Protein AF-A0AAJ2J8I1-F1 (afdb_monomer)

Mean predicted aligned error: 12.03 Å

Solvent-accessible surface area (backbone atoms only — not comparable to full-atom values): 6433 Å² total; per-residue (Å²): 124,68,70,64,57,55,54,53,50,53,53,54,57,55,61,65,72,69,63,78,75,75,51,70,78,44,76,58,86,53,35,39,31,32,63,45,83,71,53,98,85,51,92,49,52,41,30,42,34,42,30,44,58,49,92,84,27,85,51,64,50,68,69,57,45,51,52,52,53,49,53,50,46,60,71,72,70,52,66,63,51,79,46,80,50,77,46,76,47,75,49,58,100,87,48,98,59,70,46,56,32,39,35,35,43,34,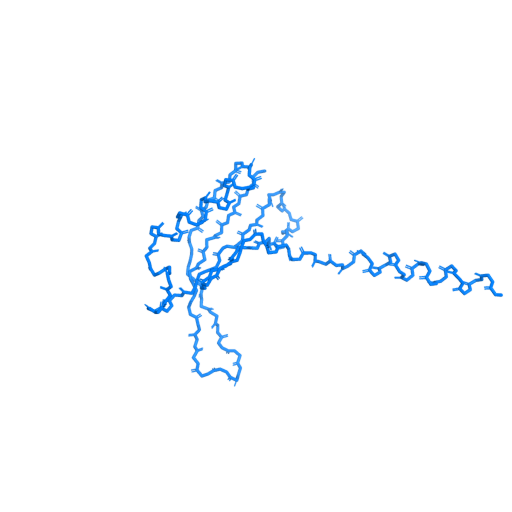46,25,107

Structure (mmCIF, N/CA/C/O backbone):
data_AF-A0AAJ2J8I1-F1
#
_entry.id   AF-A0AAJ2J8I1-F1
#
loop_
_atom_site.group_PDB
_atom_site.id
_atom_site.type_symbol
_atom_site.label_atom_id
_atom_site.label_alt_id
_atom_site.label_comp_id
_atom_site.label_asym_id
_atom_site.label_entity_id
_atom_site.label_seq_id
_atom_site.pdbx_PDB_ins_code
_atom_site.Cartn_x
_atom_site.Cartn_y
_atom_site.Cartn_z
_atom_site.occupancy
_atom_site.B_iso_or_equiv
_atom_site.auth_seq_id
_atom_site.auth_comp_id
_atom_site.auth_asym_id
_atom_site.auth_atom_id
_atom_site.pdbx_PDB_model_num
ATOM 1 N N . MET A 1 1 ? -11.818 -43.213 30.204 1.00 50.81 1 MET A N 1
ATOM 2 C CA . MET A 1 1 ? -12.010 -42.719 28.814 1.00 50.81 1 MET A CA 1
ATOM 3 C C . MET A 1 1 ? -12.586 -41.298 28.697 1.00 50.81 1 MET A C 1
ATOM 5 O O . MET A 1 1 ? -12.440 -40.713 27.634 1.00 50.81 1 MET A O 1
ATOM 9 N N . LYS A 1 2 ? -13.192 -40.701 29.741 1.00 48.00 2 LYS A N 1
ATOM 10 C CA . LYS A 1 2 ? -13.754 -39.332 29.668 1.00 48.00 2 LYS A CA 1
ATOM 11 C C . LYS A 1 2 ? -12.695 -38.213 29.666 1.00 48.00 2 LYS A C 1
ATOM 13 O O . LYS A 1 2 ? -12.808 -37.297 28.866 1.00 48.00 2 LYS A O 1
ATOM 18 N N . ALA A 1 3 ? -11.622 -38.334 30.455 1.00 51.72 3 ALA A N 1
ATOM 19 C CA . ALA A 1 3 ? -10.558 -37.319 30.541 1.00 51.72 3 ALA A CA 1
ATOM 20 C C . ALA A 1 3 ? -9.828 -37.051 29.206 1.00 51.72 3 ALA A C 1
ATOM 22 O O . ALA A 1 3 ? -9.500 -35.908 28.903 1.00 51.72 3 ALA A O 1
ATOM 23 N N . ARG A 1 4 ? -9.647 -38.082 28.362 1.00 54.03 4 ARG A N 1
ATOM 24 C CA . ARG A 1 4 ? -9.032 -37.930 27.030 1.00 54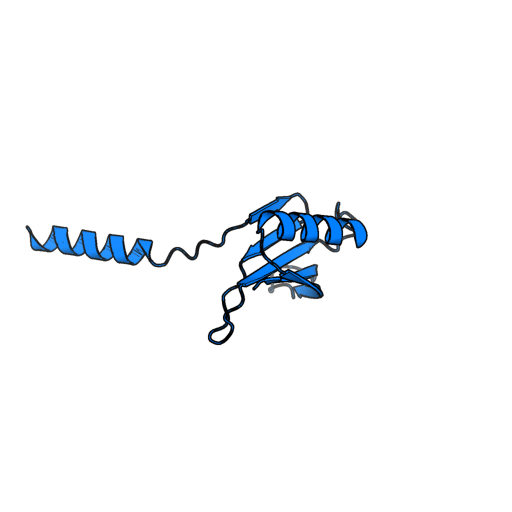.03 4 ARG A CA 1
ATOM 25 C C . ARG A 1 4 ? -9.848 -37.031 26.097 1.00 54.03 4 ARG A C 1
ATOM 27 O O . ARG A 1 4 ? -9.244 -36.304 25.327 1.00 54.03 4 ARG A O 1
ATOM 34 N N . ARG A 1 5 ? -11.186 -37.044 26.186 1.00 56.88 5 ARG A N 1
ATOM 35 C CA . ARG A 1 5 ? -12.056 -36.219 25.325 1.00 56.88 5 ARG A CA 1
ATOM 36 C C . ARG A 1 5 ? -11.988 -34.731 25.682 1.00 56.88 5 ARG A C 1
ATOM 38 O O . ARG A 1 5 ? -11.982 -33.902 24.783 1.00 56.88 5 ARG A O 1
ATOM 45 N N . TYR A 1 6 ? -11.884 -34.396 26.970 1.00 56.19 6 TYR A N 1
ATOM 46 C CA . TYR A 1 6 ? -11.765 -32.999 27.412 1.00 56.19 6 TYR A CA 1
ATOM 47 C C . TYR A 1 6 ? -10.409 -32.384 27.053 1.00 56.19 6 TYR A C 1
ATOM 49 O O . TYR A 1 6 ? -10.352 -31.217 26.673 1.00 56.19 6 TYR A O 1
ATOM 57 N N . LEU A 1 7 ? -9.335 -33.181 27.098 1.00 54.62 7 LEU A N 1
ATOM 58 C CA . LEU A 1 7 ? -8.002 -32.735 26.689 1.00 54.62 7 LEU A CA 1
ATOM 59 C C . LEU A 1 7 ? -7.958 -32.374 25.196 1.00 54.62 7 LEU A C 1
ATOM 61 O O . LEU A 1 7 ? -7.384 -31.354 24.830 1.00 54.62 7 LEU A O 1
ATOM 65 N N . THR A 1 8 ? -8.615 -33.163 24.338 1.00 59.72 8 THR A N 1
ATOM 66 C CA . THR A 1 8 ? -8.696 -32.868 22.899 1.00 59.72 8 THR A CA 1
ATOM 67 C C . THR A 1 8 ? -9.455 -31.568 22.624 1.00 59.72 8 THR A C 1
ATOM 69 O O . THR A 1 8 ? -9.016 -30.783 21.792 1.00 59.72 8 THR A O 1
ATOM 72 N N . ILE A 1 9 ? -10.541 -31.306 23.364 1.00 60.62 9 ILE A N 1
ATOM 73 C CA . ILE A 1 9 ? -11.354 -30.085 23.221 1.00 60.62 9 ILE A CA 1
ATOM 74 C C . ILE A 1 9 ? -10.551 -28.834 23.615 1.00 60.62 9 ILE A C 1
ATOM 76 O O . ILE A 1 9 ? -10.563 -27.839 22.889 1.00 60.62 9 ILE A O 1
ATOM 80 N N . LEU A 1 10 ? -9.807 -28.893 24.723 1.00 59.56 10 LEU A N 1
ATOM 81 C CA . LEU A 1 10 ? -8.961 -27.785 25.181 1.00 59.56 10 LEU A CA 1
ATOM 82 C C . LEU A 1 10 ? -7.832 -27.467 24.192 1.00 59.56 10 LEU A C 1
ATOM 84 O O . LEU A 1 10 ? -7.590 -26.297 23.910 1.00 59.56 10 LEU A O 1
ATOM 88 N N . ILE A 1 11 ? -7.201 -28.490 23.604 1.00 59.91 11 ILE A N 1
ATOM 89 C CA . ILE A 1 11 ? -6.166 -28.299 22.576 1.00 59.91 11 ILE A CA 1
ATOM 90 C C . ILE A 1 11 ? -6.769 -27.677 21.305 1.00 59.91 11 ILE A C 1
ATOM 92 O O . ILE A 1 11 ? -6.180 -26.758 20.743 1.00 59.91 11 ILE A O 1
ATOM 96 N N . SER A 1 12 ? -7.968 -28.098 20.881 1.00 56.22 12 SER A N 1
ATOM 97 C CA . SER A 1 12 ? -8.641 -27.488 19.722 1.00 56.22 12 SER A CA 1
ATOM 98 C C . SER A 1 12 ? -9.058 -26.028 19.947 1.00 56.22 12 SER A C 1
ATOM 100 O O . SER A 1 12 ? -8.945 -25.223 19.027 1.00 56.22 12 SER A O 1
ATOM 102 N N . LEU A 1 13 ? -9.476 -25.656 21.163 1.00 56.09 13 LEU A N 1
ATOM 103 C CA . LEU A 1 13 ? -9.780 -24.263 21.520 1.00 56.09 13 LEU A CA 1
ATOM 104 C C . LEU A 1 13 ? -8.518 -23.392 21.574 1.00 56.09 13 LEU A C 1
ATOM 106 O O . LEU A 1 13 ? -8.562 -22.234 21.167 1.00 56.09 13 LEU A O 1
ATOM 110 N N . PHE A 1 14 ? -7.388 -23.954 22.011 1.00 54.31 14 PHE A N 1
ATOM 111 C CA . PHE A 1 14 ? -6.109 -23.245 22.042 1.00 54.31 14 PHE A CA 1
ATOM 112 C C . PHE A 1 14 ? -5.536 -23.016 20.630 1.00 54.31 14 PHE A C 1
ATOM 114 O O . PHE A 1 14 ? -5.003 -21.948 20.344 1.00 54.31 14 PHE A O 1
ATOM 121 N N . LEU A 1 15 ? -5.715 -23.971 19.708 1.00 54.47 15 LEU A N 1
ATOM 122 C CA . LEU A 1 15 ? -5.259 -23.843 18.314 1.00 54.47 15 LEU A CA 1
ATOM 123 C C . LEU A 1 15 ? -6.111 -22.876 17.470 1.00 54.47 15 LEU A C 1
ATOM 125 O O . LEU A 1 15 ? -5.599 -22.280 16.526 1.00 54.47 15 LEU A O 1
ATOM 129 N N . LEU A 1 16 ? -7.384 -22.664 17.822 1.00 52.12 16 LEU A N 1
ATOM 130 C CA . LEU A 1 16 ? -8.243 -21.659 17.176 1.00 52.12 16 LEU A CA 1
ATOM 131 C C . LEU A 1 16 ? -7.897 -20.215 17.588 1.00 52.12 16 LEU A C 1
ATOM 133 O O . LEU A 1 16 ? -8.199 -19.288 16.839 1.00 52.12 16 LEU A O 1
ATOM 137 N N . GLY A 1 17 ? -7.255 -20.015 18.746 1.00 47.47 17 GLY A N 1
ATOM 138 C CA . GLY A 1 17 ? -6.917 -18.689 19.281 1.00 47.47 17 GLY A CA 1
ATOM 139 C C . GLY A 1 17 ? -5.633 -18.063 18.722 1.00 47.47 17 GLY A C 1
ATOM 140 O O . GLY A 1 17 ? -5.452 -16.856 18.847 1.00 47.47 17 GLY A O 1
ATOM 141 N N . CYS A 1 18 ? -4.762 -18.849 18.080 1.00 46.22 18 CYS A N 1
ATOM 142 C CA . CYS A 1 18 ? -3.482 -18.377 17.525 1.00 46.22 18 CYS A CA 1
ATOM 143 C C . CYS A 1 18 ? -3.430 -18.397 15.992 1.00 46.22 18 CYS A C 1
ATOM 145 O O . CYS A 1 18 ? -2.351 -18.396 15.405 1.00 46.22 18 CYS A O 1
ATOM 147 N N . SER A 1 19 ? -4.580 -18.396 15.316 1.00 42.34 19 SER A N 1
ATOM 148 C CA . SER A 1 19 ? -4.595 -18.005 13.908 1.00 42.34 19 SER A CA 1
ATOM 149 C C . SER A 1 19 ? -4.517 -16.485 13.859 1.00 42.34 19 SER A C 1
ATOM 151 O O . SER A 1 19 ? -5.549 -15.816 13.877 1.00 42.34 19 SER A O 1
ATOM 153 N N . ASN A 1 20 ? -3.296 -15.939 13.824 1.00 46.47 20 ASN A N 1
ATOM 154 C CA . ASN A 1 20 ? -3.070 -14.590 13.312 1.00 46.47 20 ASN A CA 1
ATOM 155 C C . ASN A 1 20 ? -3.666 -14.576 11.904 1.00 46.47 20 ASN A C 1
ATOM 157 O O . ASN A 1 20 ? -3.039 -15.028 10.947 1.00 46.47 20 ASN A O 1
ATOM 161 N N . LYS A 1 21 ? -4.927 -14.150 11.790 1.00 44.56 21 LYS A N 1
ATOM 162 C CA . LYS A 1 21 ? -5.545 -13.860 10.508 1.00 44.56 21 LYS A CA 1
ATOM 163 C C . LYS A 1 21 ? -4.775 -12.668 9.964 1.00 44.56 21 LYS A C 1
ATOM 165 O O . LYS A 1 21 ? -5.114 -11.531 10.255 1.00 44.56 21 LYS A O 1
ATOM 170 N N . GLN A 1 22 ? -3.717 -12.935 9.211 1.00 48.53 22 GLN A N 1
ATOM 171 C CA . GLN A 1 22 ? -3.169 -11.961 8.290 1.00 48.53 22 GLN A CA 1
ATOM 172 C C . GLN A 1 22 ? -4.238 -11.807 7.209 1.00 48.53 22 GLN A C 1
ATOM 174 O O . GLN A 1 22 ? -4.337 -12.609 6.279 1.00 48.53 22 GLN A O 1
ATOM 179 N N . ILE A 1 23 ? -5.172 -10.885 7.438 1.00 52.59 23 ILE A N 1
ATOM 180 C CA . ILE A 1 23 ? -6.240 -10.610 6.489 1.00 52.59 23 ILE A CA 1
ATOM 181 C C . ILE A 1 23 ? -5.584 -9.802 5.371 1.00 52.59 23 ILE A C 1
ATOM 183 O O . ILE A 1 23 ? -5.372 -8.599 5.490 1.00 52.59 23 ILE A O 1
ATOM 187 N N . ASN A 1 24 ? -5.206 -10.485 4.293 1.00 59.47 24 ASN A N 1
ATOM 188 C CA . ASN A 1 24 ? -4.879 -9.825 3.035 1.00 59.47 24 ASN A CA 1
ATOM 189 C C . ASN A 1 24 ? -6.193 -9.276 2.475 1.00 59.47 24 ASN A C 1
ATOM 191 O O . ASN A 1 24 ? -7.012 -10.023 1.940 1.00 59.47 24 ASN A O 1
ATOM 195 N N . PHE A 1 25 ? -6.437 -7.989 2.695 1.00 61.53 25 PHE A N 1
ATOM 196 C CA . PHE A 1 25 ? -7.708 -7.345 2.365 1.00 61.53 25 PHE A CA 1
ATOM 197 C C . PHE A 1 25 ? -7.799 -6.956 0.878 1.00 61.53 25 PHE A C 1
ATOM 199 O O . PHE A 1 25 ? -8.907 -6.812 0.360 1.00 61.53 25 PHE A O 1
ATOM 206 N N . ASP A 1 26 ? -6.664 -6.803 0.182 1.00 68.31 26 ASP A N 1
ATOM 207 C CA . ASP A 1 26 ? -6.615 -6.540 -1.263 1.00 68.31 26 ASP A CA 1
ATOM 208 C C . ASP A 1 26 ? -5.261 -6.974 -1.842 1.00 68.31 26 ASP A C 1
ATOM 210 O O . ASP A 1 26 ? -4.215 -6.607 -1.304 1.00 68.31 26 ASP A O 1
ATOM 214 N N . THR A 1 27 ? -5.262 -7.760 -2.919 1.00 70.19 27 THR A N 1
ATOM 215 C CA . THR A 1 27 ? -4.034 -8.221 -3.587 1.00 70.19 27 THR A CA 1
ATOM 216 C C . THR A 1 27 ? -4.194 -8.196 -5.104 1.00 70.19 27 THR A C 1
ATOM 218 O O . THR A 1 27 ? -5.261 -8.490 -5.644 1.00 70.19 27 THR A O 1
ATOM 221 N N . GLY A 1 28 ? -3.118 -7.840 -5.804 1.00 78.25 28 GLY A N 1
ATOM 222 C CA . GLY A 1 28 ? -3.038 -7.789 -7.261 1.00 78.25 28 GLY A CA 1
ATOM 223 C C . GLY A 1 28 ? -1.598 -7.964 -7.743 1.00 78.25 28 GLY A C 1
ATOM 224 O O . GLY A 1 28 ? -0.674 -8.132 -6.948 1.00 78.25 28 GLY A O 1
ATOM 225 N N . THR A 1 29 ? -1.380 -7.953 -9.057 1.00 82.00 29 THR A N 1
ATOM 226 C CA . THR A 1 29 ? -0.023 -8.048 -9.613 1.00 82.00 29 THR A CA 1
ATOM 227 C C . THR A 1 29 ? 0.818 -6.846 -9.176 1.00 82.00 29 THR A C 1
ATOM 229 O O . THR A 1 29 ? 0.480 -5.714 -9.505 1.00 82.00 29 THR A O 1
ATOM 232 N N . GLY A 1 30 ? 1.912 -7.092 -8.448 1.00 80.94 30 GLY A N 1
ATOM 233 C CA . GLY A 1 30 ? 2.833 -6.051 -7.980 1.00 80.94 30 GLY A CA 1
ATOM 234 C C . GLY A 1 30 ? 2.324 -5.203 -6.809 1.00 80.94 30 GLY A C 1
ATOM 235 O O . GLY A 1 30 ? 2.910 -4.154 -6.535 1.00 80.94 30 GLY A O 1
ATOM 236 N N . PHE A 1 31 ? 1.240 -5.618 -6.135 1.00 88.25 31 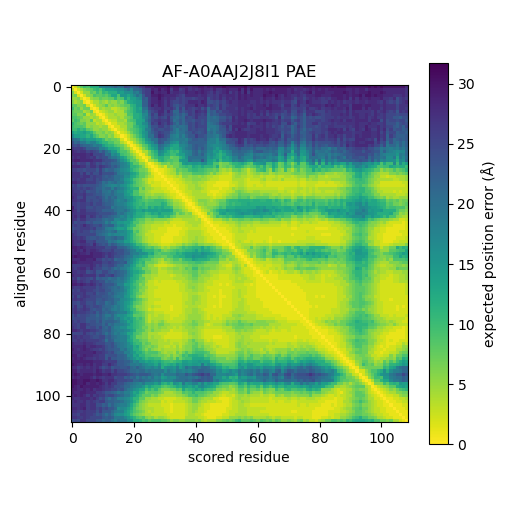PHE A N 1
ATOM 237 C CA . PHE A 1 31 ? 0.64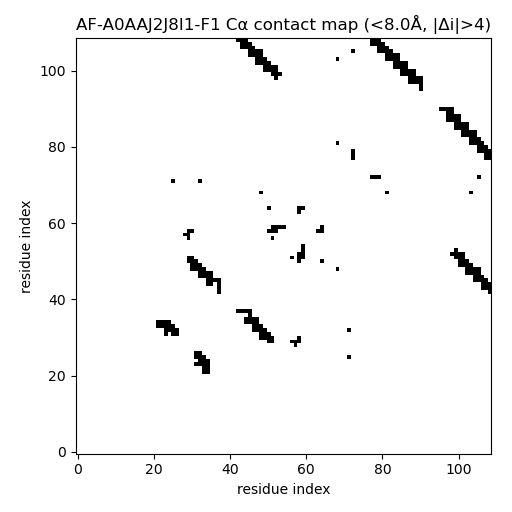2 -4.875 -5.022 1.00 88.25 31 PHE A CA 1
ATOM 238 C C . PHE A 1 31 ? -0.118 -5.755 -4.020 1.00 88.25 31 PHE A C 1
ATOM 240 O O . PHE A 1 31 ? -0.852 -6.672 -4.397 1.00 88.25 31 PHE A O 1
ATOM 247 N N . ALA A 1 32 ? -0.016 -5.415 -2.735 1.00 89.50 32 ALA A N 1
ATOM 248 C CA . ALA A 1 32 ? -0.839 -5.995 -1.679 1.00 89.50 32 ALA A CA 1
ATOM 249 C C . ALA A 1 32 ? -1.062 -5.017 -0.520 1.00 89.50 32 ALA A C 1
ATOM 251 O O . ALA A 1 32 ? -0.148 -4.282 -0.160 1.00 89.50 32 ALA A O 1
ATOM 252 N N . CYS A 1 33 ? -2.234 -5.075 0.118 1.00 90.00 33 CYS A N 1
ATOM 253 C CA . CYS A 1 33 ? -2.505 -4.417 1.398 1.00 90.00 33 CYS A CA 1
ATOM 254 C C . CYS A 1 33 ? -2.859 -5.429 2.492 1.00 90.00 33 CYS A C 1
ATOM 256 O O . CYS A 1 33 ? -3.673 -6.335 2.279 1.00 90.00 33 CYS A O 1
ATOM 258 N N . PHE A 1 34 ? -2.301 -5.233 3.683 1.00 87.75 34 PHE A N 1
ATOM 259 C CA . PHE A 1 34 ? -2.491 -6.108 4.839 1.00 87.75 34 PHE A CA 1
ATOM 260 C C . PHE A 1 34 ? -2.638 -5.324 6.143 1.00 87.75 34 PHE A C 1
ATOM 262 O O . PHE A 1 34 ? -2.199 -4.181 6.246 1.00 87.75 34 PHE A O 1
ATOM 269 N N . ASP A 1 35 ? -3.257 -5.956 7.140 1.00 87.81 35 ASP A N 1
ATOM 270 C CA . ASP A 1 35 ? -3.228 -5.483 8.527 1.00 87.81 35 ASP A CA 1
ATOM 271 C C . ASP A 1 35 ? -1.801 -5.523 9.080 1.00 87.81 35 ASP A C 1
ATOM 273 O O . ASP A 1 35 ? -1.120 -6.551 8.995 1.00 87.81 35 ASP A O 1
ATOM 277 N N . GLU A 1 36 ? -1.380 -4.435 9.718 1.00 82.69 36 GLU A N 1
ATOM 278 C CA . GLU A 1 36 ? -0.174 -4.442 10.536 1.00 82.69 36 GLU A CA 1
ATOM 279 C C . GLU A 1 36 ? -0.490 -4.912 11.964 1.00 82.69 36 GLU A C 1
ATOM 281 O O . GLU A 1 36 ? -1.585 -4.663 12.486 1.00 82.69 36 GLU A O 1
ATOM 286 N N . PRO A 1 37 ? 0.463 -5.577 12.642 1.00 79.25 37 PRO A N 1
ATOM 287 C CA . PRO A 1 37 ? 0.320 -5.899 14.053 1.00 79.25 37 PRO A CA 1
ATOM 288 C C . PRO A 1 37 ? 0.032 -4.634 14.868 1.00 79.25 37 PRO A C 1
ATOM 290 O O . PRO A 1 37 ? 0.743 -3.633 14.759 1.00 79.25 37 PRO A O 1
ATOM 293 N N . GLN A 1 38 ? -0.990 -4.685 15.724 1.00 73.50 38 GLN A N 1
ATOM 294 C CA . GLN A 1 38 ? -1.245 -3.588 16.652 1.00 73.50 38 GLN A CA 1
ATOM 295 C C . GLN A 1 38 ? -0.065 -3.438 17.614 1.00 73.50 38 GLN A C 1
ATOM 297 O O . GLN A 1 38 ? 0.339 -4.380 18.300 1.00 73.50 38 GLN A O 1
ATOM 302 N N . TRP A 1 39 ? 0.473 -2.224 17.682 1.00 72.44 39 TRP A N 1
ATOM 303 C CA . TRP A 1 39 ? 1.476 -1.865 18.672 1.00 72.44 39 TRP A CA 1
ATOM 304 C C . TRP A 1 39 ? 0.806 -1.798 20.046 1.00 72.44 39 TRP A C 1
ATOM 306 O O . TRP A 1 39 ? -0.276 -1.234 20.174 1.00 72.44 39 TRP A O 1
ATOM 316 N N . LEU A 1 40 ? 1.465 -2.332 21.081 1.00 68.56 40 LEU A N 1
ATOM 317 C CA . LEU A 1 40 ? 0.911 -2.529 22.436 1.00 68.56 40 LEU A CA 1
ATOM 318 C C . LEU A 1 40 ? 0.205 -1.304 23.053 1.00 68.56 40 LEU A C 1
ATOM 320 O O . LEU A 1 40 ? -0.644 -1.471 23.924 1.00 68.56 40 LEU A O 1
ATOM 324 N N . ASN A 1 41 ? 0.540 -0.090 22.607 1.00 74.00 41 ASN A N 1
ATOM 325 C CA . ASN A 1 41 ? 0.004 1.166 23.133 1.00 74.00 41 ASN A CA 1
ATOM 326 C C . ASN A 1 41 ? -0.775 2.005 22.105 1.00 74.00 41 ASN A C 1
ATOM 328 O O . ASN A 1 41 ? -1.214 3.102 22.453 1.00 74.00 41 ASN A O 1
ATOM 332 N N . ASP A 1 42 ? -0.951 1.540 20.862 1.00 76.62 42 ASP A N 1
ATOM 333 C CA . ASP A 1 42 ? -1.754 2.265 19.873 1.00 76.62 42 ASP A CA 1
ATOM 334 C C . ASP A 1 42 ? -3.146 1.640 19.751 1.00 76.62 42 ASP A C 1
ATOM 336 O O . ASP A 1 42 ? -3.300 0.449 19.501 1.00 76.62 42 ASP A O 1
ATOM 340 N N . LYS A 1 43 ? -4.177 2.467 19.938 1.00 80.00 43 LYS A N 1
ATOM 341 C CA . LYS A 1 43 ? -5.577 2.061 19.747 1.00 80.00 43 LYS A CA 1
ATOM 342 C C . LYS A 1 43 ? -6.003 2.119 18.282 1.00 80.00 43 LYS A C 1
ATOM 344 O O . LYS A 1 43 ? -7.115 1.706 17.964 1.00 80.00 43 LYS A O 1
ATOM 349 N N . LYS A 1 44 ? -5.166 2.685 17.413 1.00 85.38 44 LYS A N 1
ATOM 350 C CA . LYS A 1 44 ? -5.464 2.821 15.990 1.00 85.38 44 LYS A CA 1
ATOM 351 C C . LYS A 1 44 ? -5.199 1.521 15.246 1.00 85.38 44 LYS A C 1
ATOM 353 O O . LYS A 1 44 ? -4.279 0.776 15.579 1.00 85.38 44 LYS A O 1
ATOM 358 N N . GLN A 1 45 ? -6.005 1.280 14.217 1.00 87.81 45 GLN A N 1
ATOM 359 C CA . GLN A 1 45 ? -5.766 0.183 13.288 1.00 87.81 45 GLN A CA 1
ATOM 360 C C . GLN A 1 45 ? -4.758 0.646 12.239 1.00 87.81 45 GLN A C 1
ATOM 362 O O . GLN A 1 45 ? -4.941 1.708 11.638 1.00 87.81 45 GLN A O 1
ATOM 367 N N . HIS A 1 46 ? -3.717 -0.152 12.030 1.00 90.06 46 HIS A N 1
ATOM 368 C CA . HIS A 1 46 ? -2.674 0.114 11.048 1.00 90.06 46 HIS A CA 1
ATOM 369 C C . HIS A 1 46 ? -2.751 -0.911 9.929 1.00 90.06 46 HIS A C 1
ATOM 371 O O . HIS A 1 46 ? -3.001 -2.090 10.177 1.00 90.06 46 HIS A O 1
ATOM 377 N N . TYR A 1 47 ? -2.538 -0.445 8.709 1.00 91.00 47 TYR A N 1
ATOM 378 C CA . TYR A 1 47 ? -2.440 -1.278 7.525 1.00 91.00 47 TYR A CA 1
ATOM 379 C C . TYR A 1 47 ? -1.239 -0.836 6.704 1.00 91.00 47 TYR A C 1
ATOM 381 O O . TYR A 1 47 ? -0.890 0.346 6.683 1.00 91.00 47 TYR A O 1
ATOM 389 N N . LEU A 1 48 ? -0.677 -1.778 5.961 1.00 90.81 48 LEU A N 1
ATOM 390 C CA . LEU A 1 48 ? 0.447 -1.541 5.079 1.00 90.81 48 LEU A CA 1
ATOM 391 C C . LEU A 1 48 ? 0.092 -1.992 3.674 1.00 90.81 48 LEU A C 1
ATOM 393 O O . LEU A 1 48 ? -0.299 -3.135 3.448 1.00 90.81 48 LEU A O 1
ATOM 397 N N . CYS A 1 49 ? 0.229 -1.067 2.736 1.00 91.56 49 CYS A N 1
ATOM 398 C CA . CYS A 1 49 ? 0.045 -1.300 1.317 1.00 91.56 49 CYS A CA 1
ATOM 399 C C . CYS A 1 49 ? 1.409 -1.256 0.627 1.00 91.56 49 CYS A C 1
ATOM 401 O O . CYS A 1 49 ? 2.045 -0.207 0.579 1.00 91.56 49 CYS A O 1
ATOM 403 N N . VAL A 1 50 ? 1.857 -2.393 0.108 1.00 90.31 50 VAL A N 1
ATOM 404 C CA . VAL A 1 50 ? 3.182 -2.606 -0.476 1.00 90.31 50 VAL A CA 1
ATOM 405 C C . VAL A 1 50 ? 3.068 -2.703 -1.989 1.00 90.31 50 VAL A C 1
ATOM 407 O O . VAL A 1 50 ? 2.208 -3.419 -2.501 1.00 90.31 50 VAL A O 1
ATOM 410 N N . PHE A 1 51 ? 3.966 -2.022 -2.694 1.00 88.94 51 PHE A N 1
ATOM 411 C CA . PHE A 1 51 ? 4.065 -2.037 -4.148 1.00 88.94 51 PHE A CA 1
ATOM 412 C C . PHE A 1 51 ? 5.491 -2.371 -4.579 1.00 88.94 51 PHE A C 1
ATOM 414 O O . PHE A 1 51 ? 6.463 -1.847 -4.025 1.00 88.94 51 PHE A O 1
ATOM 421 N N . GLU A 1 52 ? 5.615 -3.194 -5.615 1.00 82.56 52 GLU A N 1
ATOM 422 C CA . GLU A 1 52 ? 6.901 -3.435 -6.266 1.00 82.56 52 GLU A CA 1
ATOM 423 C C . GLU A 1 52 ? 7.418 -2.141 -6.919 1.00 82.56 52 GLU A C 1
ATOM 425 O O . GLU A 1 52 ? 6.688 -1.488 -7.671 1.00 82.56 52 GLU A O 1
ATOM 430 N N . LEU A 1 53 ? 8.680 -1.772 -6.653 1.00 73.38 53 L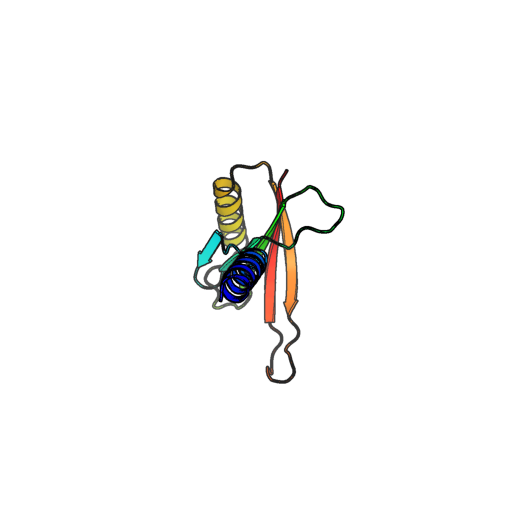EU A N 1
ATOM 431 C CA . LEU A 1 53 ? 9.326 -0.573 -7.217 1.00 73.38 53 LEU A 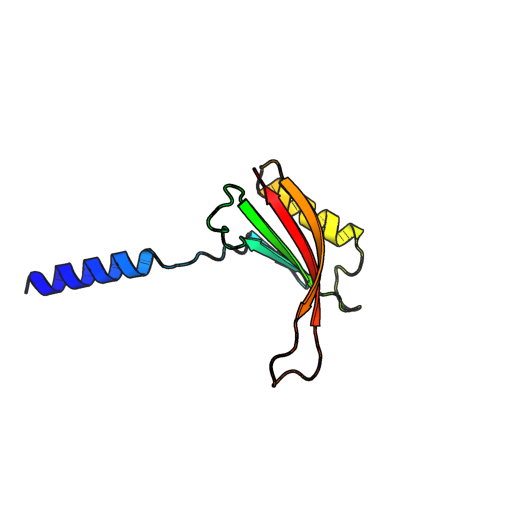CA 1
ATOM 432 C C . LEU A 1 53 ? 10.015 -0.831 -8.574 1.00 73.38 53 LEU A C 1
ATOM 434 O O . LEU A 1 53 ? 10.556 0.087 -9.187 1.00 73.38 53 LEU A O 1
ATOM 438 N N . ASN A 1 54 ? 10.063 -2.072 -9.057 1.00 68.19 54 ASN A N 1
ATOM 439 C CA . ASN A 1 54 ? 10.753 -2.365 -10.315 1.00 68.19 54 ASN A CA 1
ATOM 440 C C . ASN A 1 54 ? 10.068 -1.639 -11.502 1.00 68.19 54 ASN A C 1
ATOM 442 O O . ASN A 1 54 ? 8.870 -1.367 -11.489 1.00 68.19 54 ASN A O 1
ATOM 446 N N . THR A 1 55 ? 10.818 -1.293 -12.555 1.00 60.47 55 THR A N 1
ATOM 447 C CA . THR A 1 55 ? 10.262 -0.584 -13.733 1.00 60.47 55 THR A CA 1
ATOM 448 C C . THR A 1 55 ? 9.260 -1.425 -14.528 1.00 60.47 55 THR A C 1
ATOM 450 O O . THR A 1 55 ? 8.527 -0.889 -15.355 1.00 60.47 55 THR A O 1
ATOM 453 N N . VAL A 1 56 ? 9.220 -2.733 -14.265 1.00 68.62 56 VAL A N 1
ATOM 454 C CA . VAL A 1 56 ? 8.233 -3.675 -14.806 1.00 68.62 56 VAL A CA 1
ATOM 455 C C . VAL A 1 56 ? 6.945 -3.723 -13.978 1.00 68.62 56 VAL A C 1
ATOM 457 O O . VAL A 1 56 ? 5.985 -4.374 -14.387 1.00 68.62 56 VAL A O 1
ATOM 460 N N . SER A 1 57 ? 6.900 -3.017 -12.846 1.00 74.94 57 SER A N 1
ATOM 461 C CA . SER A 1 57 ? 5.739 -2.954 -11.970 1.00 74.94 57 SER A CA 1
ATOM 462 C C . SER A 1 57 ? 4.576 -2.298 -12.712 1.00 74.94 57 SER A C 1
ATOM 464 O O . SER A 1 57 ? 4.732 -1.189 -13.244 1.00 74.94 57 SER A O 1
ATOM 466 N N . PRO A 1 58 ? 3.376 -2.908 -12.689 1.00 79.81 58 PRO A N 1
ATOM 467 C CA . PRO A 1 58 ? 2.159 -2.285 -13.207 1.00 79.81 58 PRO A CA 1
ATOM 468 C C . PRO A 1 58 ? 1.797 -0.971 -12.498 1.00 79.81 58 PRO A C 1
ATOM 470 O O . PRO A 1 58 ? 0.922 -0.246 -12.962 1.00 79.81 58 PRO A O 1
ATOM 473 N N . HIS A 1 59 ? 2.441 -0.676 -11.363 1.00 84.81 59 HIS A N 1
ATOM 474 C CA . HIS A 1 59 ? 2.144 0.449 -10.479 1.00 84.81 59 HIS A CA 1
ATOM 475 C C . HIS A 1 59 ? 3.377 1.339 -10.252 1.00 84.81 59 HIS A C 1
ATOM 477 O O . HIS A 1 59 ? 3.631 1.825 -9.147 1.00 84.81 59 HIS A O 1
ATOM 483 N N . SER A 1 60 ? 4.166 1.557 -11.309 1.00 79.75 60 SER A N 1
ATOM 484 C CA . SER A 1 60 ? 5.358 2.417 -11.277 1.00 79.75 60 SER A CA 1
ATOM 485 C C . SER A 1 60 ? 5.035 3.907 -11.067 1.00 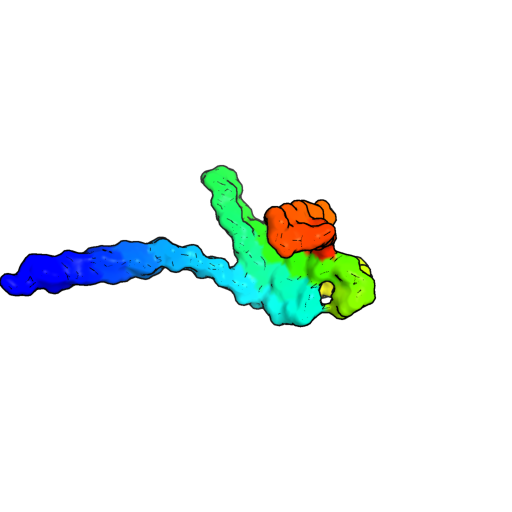79.75 60 SER A C 1
ATOM 487 O O . SER A 1 60 ? 5.851 4.628 -10.485 1.00 79.75 60 SER A O 1
ATOM 489 N N . SER A 1 61 ? 3.830 4.366 -11.434 1.00 85.88 61 SER A N 1
ATOM 490 C CA . SER A 1 61 ? 3.357 5.732 -11.160 1.00 85.88 61 SER A CA 1
ATOM 491 C C . SER A 1 61 ? 2.894 5.913 -9.714 1.00 85.88 61 SER A C 1
ATOM 493 O O . SER A 1 61 ? 2.183 5.071 -9.166 1.00 85.88 61 SER A O 1
ATOM 495 N N . ASN A 1 62 ? 3.218 7.060 -9.107 1.00 85.31 62 ASN A N 1
ATOM 496 C CA . ASN A 1 62 ? 2.740 7.370 -7.760 1.00 85.31 62 ASN A CA 1
ATOM 497 C C . ASN A 1 62 ? 1.230 7.608 -7.685 1.00 85.31 62 ASN A C 1
ATOM 499 O O . ASN A 1 62 ? 0.602 7.242 -6.695 1.00 85.31 62 ASN A O 1
ATOM 503 N N . SER A 1 63 ? 0.642 8.185 -8.738 1.00 89.62 63 SER A N 1
ATOM 504 C CA . SER A 1 63 ? -0.808 8.401 -8.814 1.00 89.62 63 SER A CA 1
ATOM 505 C C . SER A 1 63 ? -1.569 7.087 -8.686 1.00 89.62 63 SER A C 1
ATOM 507 O O . SER A 1 63 ? -2.525 6.991 -7.924 1.00 89.62 63 SER A O 1
ATOM 509 N N . ASP A 1 64 ? -1.091 6.057 -9.381 1.00 89.25 64 ASP A N 1
ATOM 510 C CA . ASP A 1 64 ? -1.770 4.769 -9.471 1.00 89.25 64 ASP A CA 1
ATOM 511 C C . ASP A 1 64 ? -1.709 4.039 -8.128 1.00 89.25 64 ASP A C 1
ATOM 513 O O . ASP A 1 64 ? -2.700 3.458 -7.680 1.00 89.25 64 ASP A O 1
ATOM 517 N N . ARG A 1 65 ? -0.563 4.133 -7.439 1.00 91.06 65 ARG A N 1
ATOM 518 C CA . ARG A 1 65 ? -0.400 3.610 -6.078 1.00 91.06 65 ARG A CA 1
ATOM 519 C C . ARG A 1 65 ? -1.327 4.305 -5.088 1.00 91.06 65 ARG A C 1
ATOM 521 O O . ARG A 1 65 ? -2.028 3.635 -4.330 1.00 91.06 65 ARG A O 1
ATOM 528 N N . MET A 1 66 ? -1.385 5.634 -5.140 1.00 91.00 66 MET A N 1
ATOM 529 C CA . MET A 1 66 ? -2.253 6.425 -4.271 1.00 91.00 66 MET A CA 1
ATOM 530 C C . MET A 1 66 ? -3.738 6.121 -4.523 1.00 91.00 66 MET A C 1
ATOM 532 O O . MET A 1 66 ? -4.517 5.995 -3.579 1.00 91.00 66 MET A O 1
ATOM 536 N N . ASP A 1 67 ? -4.144 5.923 -5.778 1.00 92.38 67 ASP A N 1
ATOM 537 C CA . ASP A 1 67 ? -5.509 5.518 -6.128 1.00 92.38 67 ASP A CA 1
ATOM 538 C C . ASP A 1 67 ? -5.870 4.136 -5.573 1.00 92.38 67 ASP A C 1
ATOM 540 O O . ASP A 1 67 ? -6.989 3.934 -5.089 1.00 92.38 67 ASP A O 1
ATOM 544 N N . LEU A 1 68 ? -4.936 3.182 -5.610 1.00 91.69 68 LEU A N 1
ATOM 545 C CA . LEU A 1 68 ? -5.119 1.852 -5.026 1.00 91.69 68 LEU A CA 1
ATOM 546 C C . LEU A 1 68 ? -5.212 1.913 -3.495 1.00 91.69 68 LEU A C 1
ATOM 548 O O . LEU A 1 68 ? -6.151 1.355 -2.924 1.00 91.69 68 LEU A O 1
ATOM 552 N N . ALA A 1 69 ? -4.329 2.667 -2.837 1.00 91.69 69 ALA A N 1
ATOM 553 C CA . ALA A 1 69 ? -4.390 2.890 -1.392 1.00 91.69 69 ALA A CA 1
ATOM 554 C C . ALA A 1 69 ? -5.704 3.582 -0.973 1.00 91.69 69 ALA A C 1
ATOM 556 O O . ALA A 1 69 ? -6.353 3.186 -0.007 1.00 91.69 69 ALA A O 1
ATOM 557 N N . ASN A 1 70 ? -6.179 4.565 -1.740 1.00 91.12 70 ASN A N 1
ATOM 558 C CA . ASN A 1 70 ? -7.444 5.244 -1.457 1.00 91.12 70 ASN A CA 1
ATOM 559 C C . ASN A 1 70 ? -8.667 4.348 -1.687 1.00 91.12 70 ASN A C 1
ATOM 561 O O . ASN A 1 70 ? -9.649 4.437 -0.944 1.00 91.12 70 ASN A O 1
ATOM 565 N N . LYS A 1 71 ? -8.641 3.469 -2.697 1.00 91.75 71 LYS A N 1
ATOM 566 C CA . LYS A 1 71 ? -9.678 2.437 -2.876 1.00 91.75 71 LYS A CA 1
ATOM 567 C C . LYS A 1 71 ? -9.725 1.502 -1.672 1.00 91.75 71 LYS A C 1
ATOM 569 O O . LYS A 1 71 ? -10.816 1.180 -1.206 1.00 91.75 71 LYS A O 1
ATOM 574 N N . PHE A 1 72 ? -8.565 1.122 -1.150 1.00 90.88 72 PHE A N 1
ATOM 575 C CA . PHE A 1 72 ? -8.455 0.319 0.058 1.00 90.88 72 PHE A CA 1
ATOM 576 C C . PHE A 1 72 ? -9.052 1.025 1.286 1.00 90.88 72 PHE A C 1
ATOM 578 O O . PHE A 1 72 ? -9.940 0.474 1.935 1.00 90.88 72 PHE A O 1
ATOM 585 N N . VAL A 1 73 ? -8.679 2.285 1.542 1.00 91.56 73 VAL A N 1
ATOM 586 C CA . VAL A 1 73 ? -9.262 3.108 2.624 1.00 91.56 73 VAL A CA 1
ATOM 587 C C . VAL A 1 73 ? -10.788 3.189 2.514 1.00 91.56 73 VAL A C 1
ATOM 589 O O . VAL A 1 73 ? -11.499 2.989 3.499 1.00 91.56 73 VAL A O 1
ATOM 592 N N . LYS A 1 74 ? -11.315 3.414 1.303 1.00 90.69 74 LYS A N 1
ATOM 593 C CA . LYS A 1 74 ? -12.766 3.449 1.060 1.00 90.69 74 LYS A CA 1
ATOM 594 C C . LYS A 1 74 ? -13.452 2.125 1.404 1.00 90.69 74 LYS A C 1
ATOM 596 O O . LYS A 1 74 ? -14.554 2.157 1.942 1.00 90.69 74 LYS A O 1
ATOM 601 N N . LYS A 1 75 ? -12.819 0.980 1.119 1.00 88.44 75 LYS A N 1
ATOM 602 C CA . LYS A 1 75 ? -13.341 -0.352 1.479 1.00 88.44 75 LYS A CA 1
ATOM 603 C C . LYS A 1 75 ? -13.371 -0.572 2.993 1.00 88.44 75 LYS A C 1
ATOM 605 O O . LYS A 1 75 ? -14.320 -1.175 3.481 1.00 88.44 75 LYS A O 1
ATOM 610 N N . ILE A 1 76 ? -12.369 -0.077 3.727 1.00 87.81 76 ILE A N 1
ATOM 611 C CA . ILE A 1 76 ? -12.333 -0.159 5.198 1.00 87.81 76 ILE A CA 1
ATOM 612 C C . ILE A 1 76 ? -13.514 0.605 5.818 1.00 87.81 76 ILE A C 1
ATOM 614 O O . ILE A 1 76 ? -14.047 0.189 6.846 1.00 87.81 76 ILE A O 1
ATOM 618 N N . GLY A 1 77 ? -13.930 1.717 5.202 1.00 86.38 77 GLY A N 1
ATOM 619 C CA . GLY A 1 77 ? -15.074 2.508 5.667 1.00 86.38 77 GLY A CA 1
ATOM 620 C C . GLY A 1 77 ? -14.806 3.275 6.966 1.00 86.38 77 GLY A C 1
ATOM 621 O O . GLY A 1 77 ? -15.742 3.581 7.702 1.00 86.38 77 GLY A O 1
ATOM 6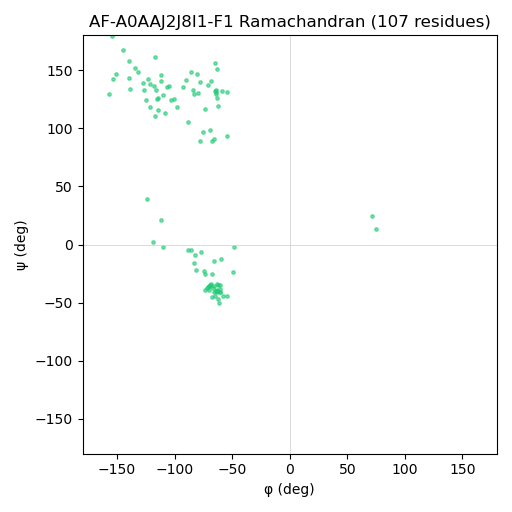22 N N . LYS A 1 78 ? -13.535 3.572 7.259 1.00 86.88 78 LYS A N 1
ATOM 623 C CA . LYS A 1 78 ? -13.092 4.350 8.424 1.00 86.88 78 LYS A CA 1
ATOM 624 C C . LYS A 1 78 ? -12.397 5.633 7.987 1.00 86.88 78 LYS A C 1
ATOM 626 O O . LYS A 1 78 ? -11.931 5.749 6.855 1.00 86.88 78 LYS A O 1
ATOM 631 N N . GLU A 1 79 ? -12.297 6.584 8.907 1.00 91.25 79 GLU A N 1
ATOM 632 C CA . GLU A 1 79 ? -11.436 7.748 8.724 1.00 91.25 79 GLU A CA 1
ATOM 633 C C . GLU A 1 79 ? -9.975 7.315 8.889 1.00 91.25 79 GLU A C 1
ATOM 635 O O . GLU A 1 79 ? -9.577 6.843 9.960 1.00 91.25 79 GLU A O 1
ATOM 640 N N . CYS A 1 80 ? -9.190 7.446 7.820 1.00 92.75 80 CYS A N 1
ATOM 641 C CA . CYS A 1 80 ? -7.802 7.005 7.781 1.00 92.75 80 CYS A CA 1
ATOM 642 C C . CYS A 1 80 ? -6.884 8.090 7.218 1.00 92.75 80 CYS A C 1
ATOM 644 O O . CYS A 1 80 ? -7.265 8.847 6.327 1.00 92.75 80 CYS A O 1
ATOM 646 N N . THR A 1 81 ? -5.645 8.112 7.699 1.00 93.38 81 THR A N 1
ATOM 647 C CA . THR A 1 81 ? -4.542 8.884 7.121 1.00 93.38 81 THR A CA 1
ATOM 648 C C . THR A 1 81 ? -3.602 7.948 6.377 1.00 93.38 81 THR A C 1
ATOM 650 O O . THR A 1 81 ? -3.258 6.895 6.913 1.00 93.38 81 THR A O 1
ATOM 653 N N . VAL A 1 82 ? -3.165 8.345 5.182 1.00 92.38 82 VAL A N 1
ATOM 654 C CA . VAL A 1 82 ? -2.209 7.594 4.357 1.00 92.38 82 VAL A CA 1
ATOM 655 C C . VAL A 1 82 ? -0.880 8.348 4.331 1.00 92.38 82 VAL A C 1
ATOM 657 O O . VAL A 1 82 ? -0.863 9.544 4.043 1.00 92.38 82 VAL A O 1
ATOM 660 N N . SER A 1 83 ? 0.223 7.665 4.630 1.00 91.31 83 SER A N 1
ATOM 661 C CA . SER A 1 83 ? 1.587 8.198 4.532 1.00 91.31 83 SER A CA 1
ATOM 662 C C . SER A 1 83 ? 2.466 7.281 3.690 1.00 91.31 83 SER A C 1
ATOM 664 O O . SER A 1 83 ? 2.472 6.070 3.893 1.00 91.31 83 SER A O 1
ATOM 666 N N . GLU A 1 84 ? 3.216 7.863 2.762 1.00 90.88 84 GLU A N 1
ATOM 667 C CA . GLU A 1 84 ? 4.105 7.148 1.845 1.00 90.88 84 GLU A CA 1
ATOM 668 C C . GLU A 1 84 ? 5.511 6.998 2.444 1.00 90.88 84 GLU A C 1
ATOM 670 O O . GLU A 1 84 ? 6.024 7.927 3.073 1.00 90.88 84 GLU A O 1
ATOM 675 N N . ALA A 1 85 ? 6.139 5.845 2.223 1.00 86.62 85 ALA A N 1
ATOM 676 C CA . ALA A 1 85 ? 7.547 5.612 2.509 1.00 86.62 85 ALA A CA 1
ATOM 677 C C . ALA A 1 85 ? 8.185 4.685 1.462 1.00 86.62 85 ALA A C 1
ATOM 679 O O . ALA A 1 85 ? 7.512 4.048 0.646 1.00 86.62 85 ALA A O 1
ATOM 680 N N . GLN A 1 86 ? 9.514 4.632 1.486 1.00 84.88 86 GLN A N 1
ATOM 681 C CA . GLN A 1 86 ? 10.314 3.689 0.714 1.00 84.88 86 GLN A CA 1
ATOM 682 C C . GLN A 1 86 ? 11.033 2.764 1.680 1.00 84.88 86 GLN A C 1
ATOM 684 O O . GLN A 1 86 ? 11.759 3.232 2.557 1.00 84.88 86 GLN A O 1
ATOM 689 N N . GLU A 1 87 ? 10.848 1.462 1.498 1.00 80.88 87 GLU A N 1
ATOM 690 C CA . GLU A 1 87 ? 11.506 0.451 2.313 1.00 80.88 87 GLU A CA 1
ATOM 691 C C . GLU A 1 87 ? 12.440 -0.391 1.452 1.00 80.88 87 GLU A C 1
ATOM 693 O O . GLU A 1 87 ? 12.091 -0.846 0.361 1.00 80.88 87 GLU A O 1
ATOM 698 N N . MET A 1 88 ? 13.657 -0.584 1.951 1.00 74.62 88 MET A N 1
ATOM 699 C CA . MET A 1 88 ? 14.620 -1.502 1.363 1.00 74.62 88 MET A CA 1
ATOM 700 C C . MET A 1 88 ? 14.548 -2.813 2.137 1.00 74.62 88 MET A C 1
ATOM 702 O O . MET A 1 88 ? 14.839 -2.853 3.331 1.00 74.62 88 MET A O 1
ATOM 706 N N . VAL A 1 89 ? 14.181 -3.888 1.450 1.00 70.62 89 VAL A N 1
ATOM 707 C CA . VAL A 1 89 ? 14.272 -5.236 1.999 1.00 70.62 89 VAL A CA 1
ATOM 708 C C . VAL A 1 89 ? 15.659 -5.755 1.671 1.00 70.62 89 VAL A C 1
ATOM 710 O O . VAL A 1 89 ? 15.965 -6.078 0.518 1.00 70.62 89 VAL A O 1
ATOM 713 N N . GLU A 1 90 ? 16.512 -5.792 2.695 1.00 64.12 90 GLU A N 1
ATOM 714 C CA . GLU A 1 90 ? 17.824 -6.412 2.577 1.00 64.12 90 GLU A CA 1
ATOM 715 C C . GLU A 1 90 ? 17.653 -7.885 2.193 1.00 64.12 90 GLU A C 1
ATOM 717 O O . GLU A 1 90 ? 16.837 -8.601 2.792 1.00 64.12 90 GLU A O 1
ATOM 722 N N . PRO A 1 91 ? 18.400 -8.358 1.186 1.00 62.84 91 PRO A N 1
ATOM 723 C CA . PRO A 1 91 ? 18.330 -9.749 0.817 1.00 62.84 91 PRO A CA 1
ATOM 724 C C . PRO A 1 91 ? 18.866 -10.588 1.976 1.00 62.84 91 PRO A C 1
ATOM 726 O O . PRO A 1 91 ? 19.945 -10.338 2.516 1.00 62.84 91 PRO A O 1
ATOM 729 N N . LYS A 1 92 ? 18.125 -11.631 2.352 1.00 62.41 92 LYS A N 1
ATOM 730 C CA . LYS A 1 92 ? 18.737 -12.729 3.107 1.00 62.41 92 LYS A CA 1
ATOM 731 C C . LYS A 1 92 ? 19.763 -13.408 2.197 1.00 62.41 92 LYS A C 1
ATOM 733 O O . LYS A 1 92 ? 19.623 -13.333 0.982 1.00 62.41 92 LYS A O 1
ATOM 738 N N . ALA A 1 93 ? 20.752 -14.074 2.795 1.00 56.09 93 ALA A N 1
ATOM 739 C CA . ALA A 1 93 ? 21.988 -14.596 2.186 1.00 56.09 93 ALA A CA 1
ATOM 740 C C . ALA A 1 93 ? 21.876 -15.426 0.878 1.00 56.09 93 ALA A C 1
ATOM 742 O O . ALA A 1 93 ? 22.898 -15.836 0.343 1.00 56.09 93 ALA A O 1
ATOM 743 N N . GLU A 1 94 ? 20.670 -15.683 0.372 1.00 56.41 94 GLU A N 1
ATOM 744 C CA . GLU A 1 94 ? 20.364 -16.457 -0.836 1.00 56.41 94 GLU A CA 1
ATOM 745 C C . GLU A 1 94 ? 19.836 -15.598 -2.007 1.00 56.41 94 GLU A C 1
ATOM 747 O O . GLU A 1 94 ? 19.575 -16.136 -3.080 1.00 56.41 94 GLU A O 1
ATOM 752 N N . ALA A 1 95 ? 19.660 -14.282 -1.831 1.00 57.66 95 ALA A N 1
ATOM 753 C CA . ALA A 1 95 ? 19.245 -13.368 -2.896 1.00 57.66 95 ALA A CA 1
ATOM 754 C C . ALA A 1 95 ? 20.362 -12.361 -3.221 1.00 57.66 95 ALA A C 1
ATOM 756 O O . ALA A 1 95 ? 20.840 -11.643 -2.348 1.00 57.66 95 ALA A O 1
ATOM 757 N N . ASP A 1 96 ? 20.763 -12.272 -4.490 1.00 56.31 96 ASP A N 1
ATOM 758 C CA . ASP A 1 96 ? 21.898 -11.437 -4.917 1.00 56.31 96 ASP A CA 1
ATOM 759 C C . ASP A 1 96 ? 21.574 -9.931 -4.999 1.00 56.31 96 ASP A C 1
ATOM 761 O O . ASP A 1 96 ? 22.462 -9.102 -5.225 1.00 56.31 96 ASP A O 1
ATOM 765 N N . HIS A 1 97 ? 20.306 -9.544 -4.819 1.00 60.22 97 HIS A N 1
ATOM 766 C CA . HIS A 1 97 ? 19.839 -8.171 -5.013 1.00 60.22 97 HIS A CA 1
ATOM 767 C C . HIS A 1 97 ? 18.853 -7.737 -3.926 1.00 60.22 97 HIS A C 1
ATOM 769 O O . HIS A 1 97 ? 17.907 -8.456 -3.603 1.00 60.22 97 HIS A O 1
ATOM 775 N N . GLY A 1 98 ? 19.062 -6.532 -3.387 1.00 62.88 98 GLY A N 1
ATOM 776 C CA . GLY A 1 98 ? 18.094 -5.876 -2.513 1.00 62.88 98 GLY A CA 1
ATOM 777 C C . GLY A 1 98 ? 16.845 -5.473 -3.286 1.00 62.88 98 GLY A C 1
ATOM 778 O O . GLY A 1 98 ? 16.922 -5.027 -4.431 1.00 62.88 98 GLY A O 1
ATOM 779 N N . MET A 1 99 ? 15.689 -5.644 -2.655 1.00 70.31 99 MET A N 1
ATOM 780 C CA . MET A 1 99 ? 14.409 -5.259 -3.231 1.00 70.31 99 MET A CA 1
ATOM 781 C C . MET A 1 99 ? 13.952 -3.957 -2.587 1.00 70.31 99 MET A C 1
ATOM 783 O O . MET A 1 99 ? 13.835 -3.869 -1.367 1.00 70.31 99 MET A O 1
ATOM 787 N N . TYR A 1 100 ? 13.683 -2.950 -3.412 1.00 74.56 100 TYR A N 1
ATOM 788 C CA . TYR A 1 100 ? 13.048 -1.721 -2.958 1.00 74.56 100 TYR A CA 1
ATOM 789 C C . TYR A 1 100 ? 11.536 -1.835 -3.130 1.00 74.56 100 TYR A C 1
ATOM 791 O O . TYR A 1 100 ? 11.049 -2.282 -4.172 1.00 74.56 100 TYR A O 1
ATOM 799 N N . LEU A 1 101 ? 10.803 -1.412 -2.110 1.00 82.31 101 LEU A N 1
ATOM 800 C CA . LEU A 1 101 ? 9.349 -1.398 -2.073 1.00 82.31 101 LEU A CA 1
ATOM 801 C C . LEU A 1 101 ? 8.870 0.035 -1.836 1.00 82.31 101 LEU A C 1
ATOM 803 O O . LEU A 1 101 ? 9.424 0.748 -0.996 1.00 82.31 101 LEU A O 1
ATOM 807 N N . MET A 1 102 ? 7.822 0.453 -2.552 1.00 88.38 102 MET A N 1
ATOM 808 C CA . MET A 1 102 ? 7.023 1.593 -2.091 1.00 88.38 102 MET A CA 1
ATOM 809 C C . MET A 1 102 ? 6.013 1.068 -1.099 1.00 88.38 102 MET A C 1
ATOM 811 O O . MET A 1 102 ? 5.297 0.108 -1.394 1.00 88.38 102 MET A O 1
ATOM 815 N N . VAL A 1 103 ? 5.896 1.739 0.032 1.00 90.31 103 VAL A N 1
ATOM 816 C CA . VAL A 1 103 ? 4.907 1.391 1.037 1.00 90.31 103 VAL A CA 1
ATOM 817 C C . VAL A 1 103 ? 4.013 2.586 1.331 1.00 90.31 103 VAL A C 1
ATOM 819 O O . VAL A 1 103 ? 4.443 3.737 1.310 1.00 90.31 103 VAL A O 1
ATOM 822 N N . HIS A 1 104 ? 2.735 2.317 1.554 1.00 91.44 104 HIS A N 1
ATOM 823 C CA . HIS A 1 104 ? 1.777 3.286 2.063 1.00 91.44 104 HIS A CA 1
ATOM 824 C C . HIS A 1 104 ? 1.290 2.767 3.412 1.00 91.44 104 HIS A C 1
ATOM 826 O O . HIS A 1 104 ? 0.576 1.764 3.469 1.00 91.44 104 HIS A O 1
ATOM 832 N N . HIS A 1 105 ? 1.682 3.448 4.485 1.00 91.25 105 HIS A N 1
ATOM 833 C CA . HIS A 1 105 ? 1.152 3.195 5.818 1.00 91.25 105 HIS A CA 1
ATOM 834 C C . HIS A 1 105 ? -0.202 3.876 5.946 1.00 91.25 105 HIS A C 1
ATOM 836 O O . HIS A 1 105 ? -0.357 5.060 5.633 1.00 91.25 105 HIS A O 1
ATOM 842 N N . ILE A 1 106 ? -1.189 3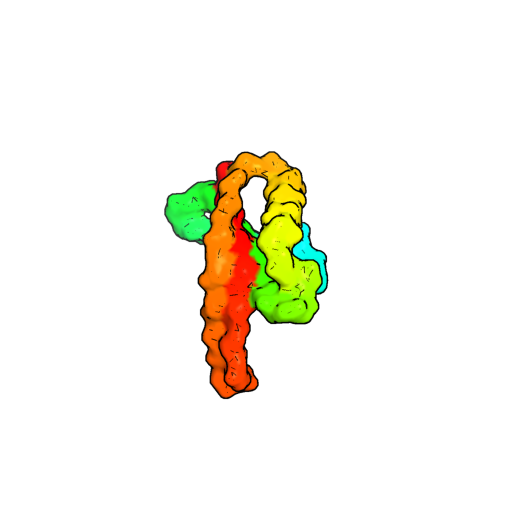.127 6.412 1.00 91.81 106 ILE A N 1
ATOM 843 C CA . ILE A 1 106 ? -2.562 3.584 6.553 1.00 91.81 106 ILE A CA 1
ATOM 844 C C . ILE A 1 106 ? -2.949 3.446 8.011 1.00 91.81 106 ILE A C 1
ATOM 846 O O . ILE A 1 106 ? -3.000 2.349 8.560 1.00 91.81 106 ILE A O 1
ATOM 850 N N . ARG A 1 107 ? -3.268 4.576 8.631 1.00 92.06 107 ARG A N 1
ATOM 851 C CA . ARG A 1 107 ? -3.637 4.652 10.040 1.00 92.06 107 ARG A CA 1
ATOM 852 C C . ARG A 1 107 ? -5.088 5.085 10.167 1.00 92.06 107 ARG A C 1
ATOM 854 O O . ARG A 1 107 ? -5.418 6.209 9.800 1.00 92.06 107 ARG A O 1
ATOM 861 N N . CYS A 1 108 ? -5.937 4.218 10.706 1.00 90.75 108 CYS A N 1
ATOM 862 C CA . CYS A 1 108 ? -7.376 4.443 10.832 1.00 90.75 108 CYS A CA 1
ATOM 863 C C . CYS A 1 108 ? -7.816 4.611 12.293 1.00 90.75 108 CYS A C 1
ATOM 865 O O . CYS A 1 108 ? -7.257 3.972 13.192 1.00 90.75 108 CYS A O 1
ATOM 867 N N . ASN A 1 109 ? -8.829 5.456 12.511 1.00 85.25 109 ASN A N 1
ATOM 868 C CA . ASN A 1 109 ? -9.487 5.647 13.811 1.00 85.25 109 ASN A CA 1
ATOM 869 C C . ASN A 1 109 ? -10.499 4.531 14.137 1.00 85.25 109 ASN A C 1
ATOM 871 O O . ASN A 1 109 ? -11.040 3.884 13.206 1.00 85.25 109 ASN A O 1
#

Secondary structure (DSSP, 8-state):
-HHHHHHHHHHHHHHHHT-----EEEEETTEEEEEPPPPTT--SEEEEEEEE-STT-TT-SHHHHHHHHHHHHHHHTS-EEEEEEEEEEPPPTT-SSPEEEEEEEEEE-

Nearest PDB structures (foldseek):
  4jn6-assembly1_D  TM=4.813E-01  e=3.818E-02  Mycobacterium tuberculosis
  4lrt-assembly1_B  TM=5.294E-01  e=3.371E-01  Thermomonospora curvata DSM 43183
  3iab-assembly1_B  TM=4.575E-01  e=6.106E-01  Saccharomyces cerevisiae
  1xo2-assembly1_B  TM=3.900E-01  e=2.954E-01  Homo sapiens
  7bgl-assembly1_1  TM=4.459E-01  e=2.976E+00  Salmonella enterica subsp. enterica serovar Typhimurium str. LT2

Sequence (109 aa):
MKARRYLTILISLFLLGCSNKQINFDTGTGFACFDEPQWLNDKKQHYLCVFELNTVSPHSSNSDRMDLANKFVKKIGKECTVSEAQEMVEPKAEADHGMYLMVHHIRCN

pLDDT: mean 75.26, std 15.42, range [42.34, 93.38]

Foldseek 3Di:
DVVVVVVVVVVVVVVVVPPPCQPFPDDDQQKTKTWDDDDPPDPKTKMKIKGFCDPPGPPVDPVSSVVVVVVVVVVVVFDKDKDKDKDWDDDDPPDPDITIIIMIMIIGD

Radius of gyration: 19.03 Å; Cα contacts (8 Å, |Δi|>4): 156; chains: 1; bounding box: 37×52×45 Å